Protein AF-A0A3D8YJB2-F1 (afdb_monomer)

Organism: Staphylococcus pseudintermedius (NCBI:txid283734)

InterPro domains:
  IPR011067 Plasmid maintenance toxin/Cell growth inhibitor [G3DSA:2.30.30.110] (34-87)

Nearest PDB structures (foldseek):
  7du5-assembly1_A  TM=9.486E-01  e=4.429E-01  Mycobacterium tuberculosis H37Rv
  6l29-assembly1_B  TM=9.439E-01  e=7.029E-01  Mycobacterium tuberculosis
  4mdx-assembly1_B  TM=9.181E-01  e=8.021E-01  Bacillus subtilis subsp. subtilis str. 168
  9g2a-assembly1_B  TM=9.023E-01  e=1.360E+00  Staphylococcus aureus subsp. aureus N315

Secondary structure (DSSP, 8-state):
-HHHHHHHHHHHHTS--GGGTTHHHHHHHHHHHHHHHTT--S------TT-EEEEE--S-STTS--SEEEEE---SS--TT------

Sequence (87 aa):
MSHDIERRINKLKHSGNPKFKSLDSDMHYLIKRFEGEKNHKGFYPKFKQGEIIFVDFGINVNKEFSNSHFAIVMNKNDSNTEDTLNV

Foldseek 3Di:
DVVVVVVVLVCQCPPPDPLSVCVVVLVVVVVVVVVVVVVDPQFADWDAAQDKDWDAPGRDDDPDDHGIDIDGWHDHDTDRNDPDTDD

Mean predicted aligned error: 4.81 Å

Radius of gyration: 16.51 Å; Cα contacts (8 Å, |Δi|>4): 88; chains: 1; bounding box: 29×28×43 Å

pLDDT: mean 89.67, std 5.71, range [60.84, 97.88]

Structure (mmCIF, N/CA/C/O backbone):
data_AF-A0A3D8YJB2-F1
#
_entry.id   AF-A0A3D8YJB2-F1
#
loop_
_atom_site.group_PDB
_atom_site.id
_atom_site.type_symbol
_atom_site.label_atom_id
_atom_site.label_alt_id
_atom_site.label_comp_id
_atom_site.label_asym_id
_atom_site.label_entity_id
_atom_site.label_seq_id
_atom_site.pdbx_PDB_ins_code
_atom_site.Cartn_x
_atom_site.Cartn_y
_atom_site.Cartn_z
_atom_site.occupancy
_atom_site.B_iso_or_equiv
_atom_site.auth_seq_id
_atom_site.auth_comp_id
_atom_site.auth_asym_id
_atom_site.auth_atom_id
_atom_site.pdbx_PDB_model_num
ATOM 1 N N . MET A 1 1 ? 18.693 17.061 -14.127 1.00 60.84 1 MET A N 1
ATOM 2 C CA . MET A 1 1 ? 18.253 16.027 -13.165 1.00 60.84 1 MET A CA 1
ATOM 3 C C . MET A 1 1 ? 17.047 15.240 -13.682 1.00 60.84 1 MET A C 1
ATOM 5 O O . MET A 1 1 ? 17.148 14.022 -13.690 1.00 60.84 1 MET A O 1
ATOM 9 N N . SER A 1 2 ? 15.969 15.865 -14.194 1.00 72.25 2 SER A N 1
ATOM 10 C CA . SER A 1 2 ? 14.813 15.090 -14.709 1.00 72.25 2 SER A CA 1
ATOM 11 C C . SER A 1 2 ? 15.126 14.251 -15.957 1.00 72.25 2 SER A C 1
ATOM 13 O O . SER A 1 2 ? 14.715 13.097 -16.013 1.00 72.25 2 SER A O 1
ATOM 15 N N . HIS A 1 3 ? 15.960 14.746 -16.882 1.00 82.56 3 HIS A N 1
ATOM 16 C CA . HIS A 1 3 ? 16.316 13.997 -18.099 1.00 82.56 3 HIS A CA 1
ATOM 17 C C . HIS A 1 3 ? 16.973 12.629 -17.854 1.00 82.56 3 HIS A C 1
ATOM 19 O O . HIS A 1 3 ? 16.778 11.704 -18.641 1.00 82.56 3 HIS A O 1
ATOM 25 N N . ASP A 1 4 ? 17.737 12.461 -16.769 1.00 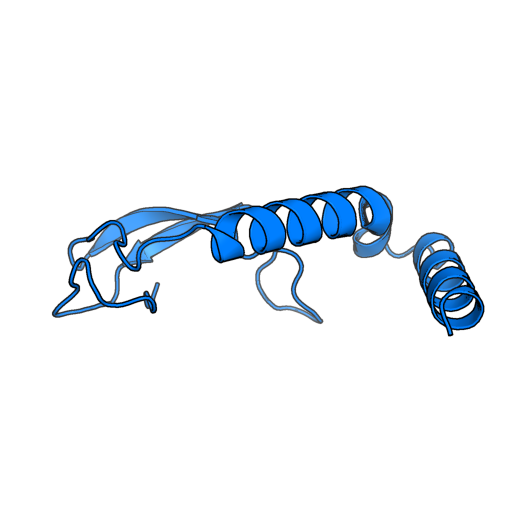90.56 4 ASP A N 1
ATOM 26 C CA . ASP A 1 4 ? 18.323 11.154 -16.447 1.00 90.56 4 ASP A CA 1
ATOM 27 C C . ASP A 1 4 ? 17.270 10.172 -15.907 1.00 90.56 4 ASP A C 1
ATOM 29 O O . ASP A 1 4 ? 17.264 8.994 -16.268 1.00 90.56 4 ASP A O 1
ATOM 33 N N . ILE A 1 5 ? 16.334 10.668 -15.093 1.00 87.75 5 ILE A N 1
ATOM 34 C CA . ILE A 1 5 ? 15.233 9.877 -14.531 1.00 87.75 5 ILE A CA 1
ATOM 35 C C . ILE A 1 5 ? 14.290 9.416 -15.647 1.00 87.75 5 ILE A C 1
ATOM 37 O O . ILE A 1 5 ? 14.000 8.224 -15.746 1.00 87.75 5 ILE A O 1
ATOM 41 N N . GLU A 1 6 ? 13.889 10.322 -16.540 1.00 89.62 6 GLU A N 1
ATOM 42 C CA . GLU A 1 6 ? 13.059 10.015 -17.713 1.00 89.62 6 GLU A CA 1
ATOM 43 C C . GLU A 1 6 ? 13.710 8.947 -18.600 1.00 89.62 6 GLU A C 1
ATOM 45 O O . GLU A 1 6 ? 13.071 7.967 -18.990 1.00 89.62 6 GLU A O 1
ATOM 50 N N . ARG A 1 7 ? 15.018 9.075 -18.860 1.00 92.31 7 ARG A N 1
ATOM 51 C CA . ARG A 1 7 ? 15.787 8.078 -19.615 1.00 92.31 7 ARG A CA 1
ATOM 52 C C . ARG A 1 7 ? 15.750 6.702 -18.947 1.00 92.31 7 ARG A C 1
ATOM 54 O O . ARG A 1 7 ? 15.568 5.693 -19.629 1.00 92.31 7 ARG A O 1
ATOM 61 N N . ARG A 1 8 ? 15.921 6.642 -17.623 1.00 91.44 8 ARG A N 1
ATOM 62 C CA . ARG A 1 8 ? 15.893 5.385 -16.855 1.00 91.44 8 ARG A CA 1
ATOM 63 C C . ARG A 1 8 ? 14.504 4.742 -16.861 1.00 91.44 8 ARG A C 1
ATOM 65 O O . ARG A 1 8 ? 14.415 3.538 -17.091 1.00 91.44 8 ARG A O 1
ATOM 72 N N . ILE A 1 9 ? 13.442 5.528 -16.685 1.00 89.62 9 ILE A N 1
ATOM 73 C CA . ILE A 1 9 ? 12.047 5.060 -16.762 1.00 89.62 9 ILE A CA 1
ATOM 74 C C . ILE A 1 9 ? 11.755 4.487 -18.151 1.00 89.62 9 ILE A C 1
ATOM 76 O O . ILE A 1 9 ? 11.269 3.362 -18.270 1.00 89.62 9 ILE A O 1
ATOM 80 N N . ASN A 1 10 ? 12.141 5.201 -19.212 1.00 90.56 10 ASN A N 1
ATOM 81 C CA . ASN A 1 10 ? 11.954 4.734 -20.584 1.00 90.56 10 ASN A CA 1
ATOM 82 C C . ASN A 1 10 ? 12.675 3.407 -20.850 1.00 90.56 10 ASN A C 1
ATOM 84 O O . ASN A 1 10 ? 12.101 2.521 -21.483 1.00 90.56 10 ASN A O 1
ATOM 88 N N . LYS A 1 11 ? 13.890 3.218 -20.319 1.00 92.94 11 LYS A N 1
ATOM 89 C CA . LYS A 1 11 ? 14.609 1.939 -20.427 1.00 92.94 11 LYS A CA 1
ATOM 90 C C . LYS A 1 11 ? 13.859 0.790 -19.741 1.00 92.94 11 LYS A C 1
ATOM 92 O O . LYS A 1 11 ? 13.808 -0.308 -20.287 1.00 92.94 11 LYS A O 1
ATOM 97 N N . LEU A 1 12 ? 13.271 1.029 -18.567 1.00 91.12 12 LEU A N 1
ATOM 98 C CA . LEU A 1 12 ? 12.515 0.010 -17.828 1.00 91.12 12 LEU A CA 1
ATOM 99 C C . LEU A 1 12 ? 11.231 -0.394 -18.557 1.00 91.12 12 LEU A C 1
ATOM 101 O O . LEU A 1 12 ? 10.960 -1.588 -18.692 1.00 91.12 12 LEU A O 1
ATOM 105 N N . LYS A 1 13 ? 10.488 0.572 -19.102 1.00 89.69 13 LYS A N 1
ATOM 106 C CA . LYS A 1 13 ? 9.246 0.322 -19.854 1.00 89.69 13 LYS A CA 1
ATOM 107 C C . LYS A 1 13 ? 9.451 -0.583 -21.070 1.00 89.69 13 LYS A C 1
ATOM 109 O O . LYS A 1 13 ? 8.606 -1.421 -21.362 1.00 89.69 13 LYS A O 1
ATOM 114 N N . HIS A 1 14 ? 10.595 -0.459 -21.741 1.00 89.94 14 HIS A N 1
ATOM 115 C CA . HIS A 1 14 ? 10.936 -1.254 -22.927 1.00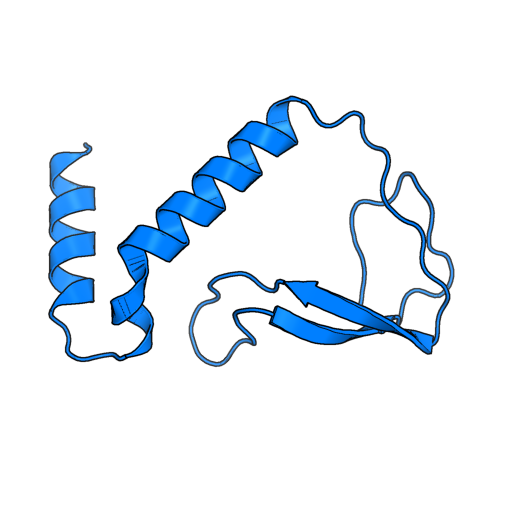 89.94 14 HIS A CA 1
ATOM 116 C C . HIS A 1 14 ? 11.720 -2.540 -22.605 1.00 89.94 14 HIS A C 1
ATOM 118 O O . HIS A 1 14 ? 12.185 -3.217 -23.515 1.00 89.94 14 HIS A O 1
ATOM 124 N N . SER A 1 15 ? 11.872 -2.905 -21.327 1.00 90.50 15 SER A N 1
ATOM 125 C CA . SER A 1 15 ? 12.626 -4.103 -20.916 1.00 90.50 15 SER A CA 1
ATOM 126 C C . SER A 1 15 ? 11.896 -5.433 -21.153 1.00 90.50 15 SER A C 1
ATOM 128 O O . SER A 1 15 ? 12.485 -6.492 -20.952 1.00 90.50 15 SER A O 1
ATOM 130 N N . GLY A 1 16 ? 10.612 -5.400 -21.529 1.00 85.75 16 GLY A N 1
ATOM 131 C CA . GLY A 1 16 ? 9.775 -6.594 -21.693 1.00 85.75 16 GLY A CA 1
ATOM 132 C C . GLY A 1 16 ? 9.244 -7.190 -20.383 1.00 85.75 16 GLY A C 1
ATOM 133 O O . GLY A 1 16 ? 8.472 -8.144 -20.424 1.00 85.75 16 GLY A O 1
ATOM 134 N N . ASN A 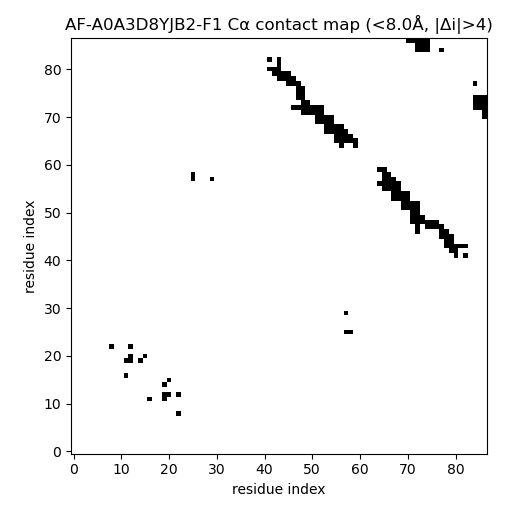1 17 ? 9.601 -6.631 -19.221 1.00 84.31 17 ASN A N 1
ATOM 135 C CA . ASN A 1 17 ? 9.048 -7.063 -17.939 1.00 84.31 17 ASN A CA 1
ATOM 136 C C . ASN A 1 17 ? 7.604 -6.536 -17.769 1.00 84.31 17 ASN A C 1
ATOM 138 O O . ASN A 1 17 ? 7.414 -5.315 -17.736 1.00 84.31 17 ASN A O 1
ATOM 142 N N . PRO A 1 18 ? 6.592 -7.414 -17.598 1.00 82.12 18 PRO A N 1
ATOM 143 C CA . PRO A 1 18 ? 5.192 -7.008 -17.455 1.00 82.12 18 PRO A CA 1
ATOM 144 C C . PRO A 1 18 ? 4.942 -6.021 -16.313 1.00 82.12 18 PRO A C 1
ATOM 146 O O . PRO A 1 18 ? 4.070 -5.165 -16.433 1.00 82.12 18 PRO A O 1
ATOM 149 N N . LYS A 1 19 ? 5.741 -6.093 -15.242 1.00 77.88 19 LYS A N 1
ATOM 150 C CA . LYS A 1 19 ? 5.656 -5.197 -14.083 1.00 77.88 19 LYS A CA 1
ATOM 151 C C . LYS A 1 19 ? 5.864 -3.729 -14.446 1.00 77.88 19 LYS A C 1
ATOM 153 O O . LYS A 1 19 ? 5.301 -2.858 -13.805 1.00 77.88 19 LYS A O 1
ATOM 158 N N . PHE A 1 20 ? 6.668 -3.442 -15.471 1.00 84.94 20 PHE A N 1
ATOM 159 C CA . PHE A 1 20 ? 6.957 -2.067 -15.887 1.00 84.94 20 PHE A CA 1
ATOM 160 C C . PHE A 1 20 ? 6.024 -1.565 -16.992 1.00 84.94 20 PHE A C 1
ATOM 162 O O . PHE A 1 20 ? 6.162 -0.425 -17.434 1.00 84.94 20 PHE A O 1
ATOM 169 N N . LYS A 1 21 ? 5.062 -2.383 -17.438 1.00 83.12 21 LYS A N 1
ATOM 170 C CA . LYS A 1 21 ? 4.100 -1.996 -18.477 1.00 83.12 21 LYS A CA 1
ATOM 171 C C . LYS A 1 21 ? 3.191 -0.851 -18.017 1.00 83.12 21 LYS A C 1
ATOM 173 O O . LYS A 1 21 ? 2.842 0.000 -18.827 1.00 83.12 21 LYS A O 1
ATOM 178 N N . SER A 1 22 ? 2.841 -0.824 -16.732 1.00 84.19 22 SER A N 1
ATOM 179 C CA . SER A 1 22 ? 1.989 0.189 -16.095 1.00 84.19 22 SER A CA 1
ATOM 180 C C . SER A 1 22 ? 2.765 1.298 -15.381 1.00 84.19 22 SER A C 1
ATOM 182 O O . SER A 1 22 ? 2.139 2.152 -14.761 1.00 84.19 22 SER A O 1
ATOM 184 N N . LEU A 1 23 ? 4.099 1.339 -15.508 1.00 86.31 23 LEU A N 1
ATOM 185 C CA . LEU A 1 23 ? 4.967 2.173 -14.668 1.00 86.31 23 LEU A CA 1
ATOM 186 C C . LEU A 1 23 ? 4.583 3.664 -14.658 1.00 86.31 23 LEU A C 1
ATOM 188 O O . LEU A 1 23 ? 4.655 4.300 -13.614 1.00 86.31 23 LEU A O 1
ATOM 192 N N . ASP A 1 24 ? 4.139 4.224 -15.787 1.00 87.38 24 ASP A N 1
ATOM 193 C CA . ASP A 1 24 ? 3.686 5.623 -15.827 1.00 87.38 24 ASP A CA 1
ATOM 194 C C . ASP A 1 24 ? 2.432 5.844 -14.968 1.00 87.38 24 ASP A C 1
ATOM 196 O O . ASP A 1 24 ? 2.373 6.792 -14.189 1.00 87.38 24 ASP A O 1
ATOM 200 N N . SER A 1 25 ? 1.432 4.966 -15.106 1.00 88.12 25 SER A N 1
ATOM 201 C CA . SER A 1 25 ? 0.173 5.031 -14.352 1.00 88.12 25 SER A CA 1
ATOM 202 C C . SER A 1 25 ? 0.428 4.851 -12.860 1.00 88.12 25 SER A C 1
ATOM 204 O O . SER A 1 25 ? -0.108 5.582 -12.032 1.00 88.12 25 SER A O 1
ATOM 206 N N . ASP A 1 26 ? 1.294 3.902 -12.544 1.00 87.19 26 ASP A N 1
ATOM 207 C CA . ASP A 1 26 ? 1.766 3.564 -11.211 1.00 87.19 26 ASP A CA 1
ATOM 208 C C . ASP A 1 26 ? 2.456 4.757 -10.528 1.00 87.19 26 ASP A C 1
ATOM 210 O O . ASP A 1 26 ? 2.132 5.116 -9.394 1.00 87.19 26 ASP A O 1
ATOM 214 N N . MET A 1 27 ? 3.350 5.449 -11.244 1.00 88.88 27 MET A N 1
ATOM 215 C CA . MET A 1 27 ? 3.977 6.679 -10.752 1.00 88.88 27 MET A CA 1
ATOM 216 C C . MET A 1 27 ? 2.969 7.818 -10.597 1.00 88.88 27 MET A C 1
ATOM 218 O O . MET A 1 27 ? 3.019 8.547 -9.607 1.00 88.88 27 MET A O 1
ATOM 222 N N . HIS A 1 28 ? 2.044 7.973 -11.545 1.00 90.69 28 HIS A N 1
ATOM 223 C CA . HIS A 1 28 ? 1.012 9.007 -11.476 1.00 90.69 28 HIS A CA 1
ATOM 224 C C . HIS A 1 28 ? 0.102 8.812 -10.255 1.00 90.69 28 HIS A C 1
ATOM 226 O O . HIS A 1 28 ? -0.228 9.766 -9.549 1.00 90.69 28 HIS A O 1
ATOM 232 N N . TYR A 1 29 ? -0.250 7.560 -9.966 1.00 90.56 29 TYR A N 1
ATOM 233 C CA . TYR A 1 29 ? -1.011 7.177 -8.788 1.00 90.56 29 TYR A CA 1
ATOM 234 C C . TYR A 1 29 ? -0.264 7.480 -7.481 1.00 90.56 29 TYR A C 1
ATOM 236 O O . TYR A 1 29 ? -0.837 8.097 -6.582 1.00 90.56 29 TYR A O 1
ATOM 244 N N . LEU A 1 30 ? 1.018 7.110 -7.394 1.00 90.38 30 LEU A N 1
ATOM 245 C CA . LEU A 1 30 ? 1.854 7.383 -6.223 1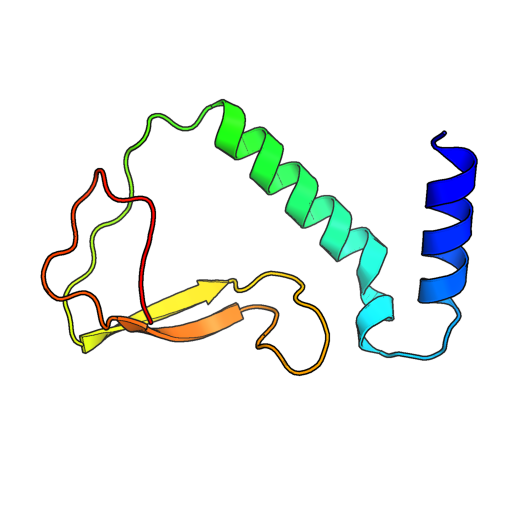.00 90.38 30 LEU A CA 1
ATOM 246 C C . LEU A 1 30 ? 1.991 8.890 -5.951 1.00 90.38 30 LEU A C 1
ATOM 248 O O . LEU A 1 30 ? 1.824 9.328 -4.816 1.00 90.38 30 LEU A O 1
ATOM 252 N N . ILE A 1 31 ? 2.234 9.696 -6.990 1.00 92.19 31 ILE A N 1
ATOM 253 C CA . ILE A 1 31 ? 2.326 11.160 -6.864 1.00 92.19 31 ILE A CA 1
ATOM 254 C C . ILE A 1 31 ? 1.016 11.731 -6.314 1.00 92.19 31 ILE A C 1
ATOM 256 O O . ILE A 1 31 ? 1.037 12.489 -5.347 1.00 92.19 31 ILE A O 1
ATOM 260 N N . LYS A 1 32 ? -0.128 11.310 -6.864 1.00 92.06 32 LYS A N 1
ATOM 261 C CA . LYS A 1 32 ? -1.449 11.742 -6.390 1.00 92.06 32 LYS A CA 1
ATOM 262 C C . LYS A 1 32 ? -1.687 11.389 -4.916 1.00 92.06 32 LYS A C 1
ATOM 264 O O . LYS A 1 32 ? -2.311 12.164 -4.192 1.00 92.06 32 LYS A O 1
ATOM 269 N N . ARG A 1 33 ? -1.211 10.225 -4.459 1.00 89.88 33 ARG A N 1
ATOM 270 C CA . ARG A 1 33 ? -1.283 9.820 -3.045 1.00 89.88 33 ARG A CA 1
ATOM 271 C C . ARG A 1 33 ? -0.452 10.752 -2.160 1.00 89.88 33 ARG A C 1
ATOM 273 O O . ARG A 1 33 ? -1.002 11.286 -1.200 1.00 89.88 33 ARG A O 1
ATOM 280 N N . PHE A 1 34 ? 0.793 11.047 -2.539 1.00 90.94 34 PHE A N 1
ATOM 281 C CA . PHE A 1 34 ? 1.647 11.990 -1.804 1.00 90.94 34 PHE A CA 1
ATOM 282 C C . PHE A 1 34 ? 1.079 13.415 -1.753 1.00 90.94 34 PHE A C 1
ATOM 284 O O . PHE A 1 34 ? 1.142 14.079 -0.718 1.00 90.94 34 PHE A O 1
ATOM 291 N N . GLU A 1 35 ? 0.473 13.895 -2.840 1.00 92.94 35 GLU A N 1
ATOM 292 C CA . GLU A 1 35 ? -0.226 15.187 -2.844 1.00 92.94 35 GLU A CA 1
ATOM 293 C C . GLU A 1 35 ? -1.393 15.216 -1.844 1.00 92.94 35 GLU A C 1
ATOM 295 O O . GLU A 1 35 ? -1.641 16.238 -1.199 1.00 92.94 35 GLU A O 1
ATOM 300 N N . GLY A 1 36 ? -2.093 14.089 -1.687 1.00 89.62 36 GLY A N 1
ATOM 301 C CA . GLY A 1 36 ? -3.140 13.910 -0.683 1.00 89.62 36 GLY A CA 1
ATOM 302 C C . GLY A 1 36 ? -2.600 13.895 0.749 1.00 89.62 36 GLY A C 1
ATOM 303 O O . GLY A 1 36 ? -3.168 14.559 1.618 1.00 89.62 36 GLY A O 1
ATOM 304 N N . GLU A 1 37 ? -1.487 13.199 0.988 1.00 88.25 37 GLU A N 1
ATOM 305 C CA . GLU A 1 37 ? -0.836 13.102 2.305 1.00 88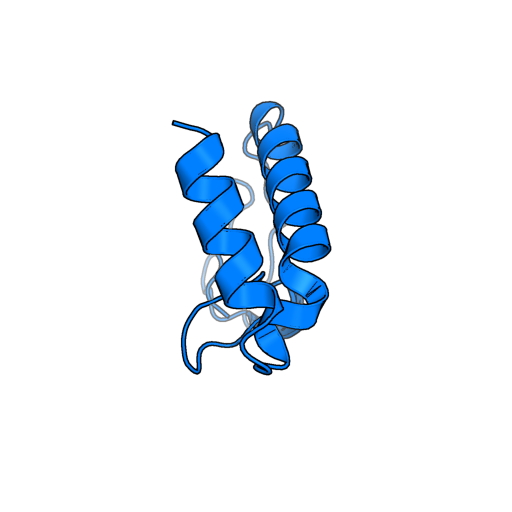.25 37 GLU A CA 1
ATOM 306 C C . GLU A 1 37 ? -0.420 14.464 2.859 1.00 88.25 37 GLU A C 1
ATOM 308 O O . GLU A 1 37 ? -0.585 14.715 4.051 1.00 88.25 37 GLU A O 1
ATOM 313 N N . LYS A 1 38 ? 0.012 15.394 1.997 1.00 88.50 38 LYS A N 1
ATOM 314 C CA . LYS A 1 38 ? 0.337 16.774 2.398 1.00 88.50 38 LYS A CA 1
ATOM 315 C C . LYS A 1 38 ? -0.800 17.467 3.164 1.00 88.50 38 LYS A C 1
ATOM 317 O O . LYS A 1 38 ? -0.541 18.343 3.984 1.00 88.50 38 LYS A O 1
ATOM 322 N N . ASN A 1 39 ? -2.049 17.102 2.881 1.00 84.94 39 ASN A N 1
ATOM 323 C CA . ASN A 1 39 ? -3.235 17.685 3.510 1.00 84.94 39 ASN A CA 1
ATOM 324 C C . ASN A 1 39 ? -3.848 16.776 4.590 1.00 84.94 39 ASN A C 1
ATOM 326 O O . ASN A 1 39 ? -4.919 17.089 5.121 1.00 84.94 39 ASN A O 1
ATOM 330 N N . HIS A 1 40 ? -3.215 15.643 4.901 1.00 83.06 40 HIS A N 1
ATOM 331 C CA . HIS A 1 40 ? -3.736 14.682 5.860 1.00 83.06 40 HIS A CA 1
ATOM 332 C C . HIS A 1 40 ? -3.577 15.188 7.301 1.00 83.06 40 HIS A C 1
ATOM 334 O O . HIS A 1 40 ? -2.549 15.742 7.678 1.00 83.06 40 HIS A O 1
ATOM 340 N N . LYS A 1 41 ? -4.618 15.003 8.122 1.00 81.56 41 LYS A N 1
ATOM 341 C CA . LYS A 1 41 ? -4.699 15.541 9.494 1.00 81.56 41 LYS A CA 1
ATOM 342 C C . LYS A 1 41 ? -4.310 14.529 10.584 1.00 81.56 41 LYS A C 1
ATOM 344 O O . LYS A 1 41 ? -4.618 14.764 11.747 1.00 81.56 41 LYS A O 1
ATOM 349 N N . GLY A 1 42 ? -3.672 13.416 10.212 1.00 81.88 42 GLY A N 1
ATOM 350 C CA . GLY A 1 42 ? -3.216 12.380 11.148 1.00 81.88 42 GLY A CA 1
ATOM 351 C C . GLY A 1 42 ? -4.346 11.562 11.778 1.00 81.88 42 GLY A C 1
ATOM 352 O O . GLY A 1 42 ? -4.227 11.149 12.926 1.00 81.88 42 GLY A O 1
ATOM 353 N N . PHE A 1 43 ? -5.457 11.383 11.056 1.00 86.88 43 PHE A N 1
ATOM 354 C CA . PHE A 1 43 ? -6.557 10.525 11.492 1.00 86.88 43 PHE A CA 1
ATOM 355 C C . PHE A 1 43 ? -6.681 9.338 10.547 1.00 86.88 43 PHE A C 1
ATOM 357 O O . PHE A 1 43 ? -7.070 9.500 9.386 1.00 86.88 43 PHE A O 1
ATOM 364 N N . TYR A 1 44 ? -6.404 8.153 11.072 1.00 90.38 44 TYR A N 1
ATOM 365 C CA . TYR A 1 44 ? -6.392 6.908 10.326 1.00 90.38 44 TYR A CA 1
ATOM 366 C C . TYR A 1 44 ? -7.624 6.056 10.649 1.00 90.38 44 TYR A C 1
ATOM 368 O O . TYR A 1 44 ? -8.161 6.117 11.764 1.00 90.38 44 TYR A O 1
ATOM 376 N N . PRO A 1 45 ? -8.125 5.273 9.678 1.00 90.12 45 PRO A N 1
ATOM 377 C CA . PRO A 1 45 ? -9.115 4.246 9.958 1.00 90.12 45 PRO A CA 1
ATOM 378 C C . PRO A 1 45 ? -8.563 3.262 10.988 1.00 90.12 45 PRO A C 1
ATOM 380 O O . PRO A 1 45 ? -7.423 2.828 10.876 1.00 90.12 45 PRO A O 1
ATOM 383 N N . LYS A 1 46 ? -9.395 2.904 11.965 1.00 93.88 46 LYS A N 1
ATOM 384 C CA . LYS A 1 46 ? -9.067 1.893 12.965 1.00 93.88 46 LYS A CA 1
ATOM 385 C C . LYS A 1 46 ? -9.692 0.562 12.594 1.00 93.88 46 LYS A C 1
ATOM 387 O O . LYS A 1 46 ? -10.887 0.511 12.294 1.00 93.88 46 LYS A O 1
ATOM 392 N N . PHE A 1 47 ? -8.916 -0.500 12.738 1.00 95.56 47 PHE A N 1
ATOM 393 C CA . PHE A 1 47 ? -9.333 -1.863 12.453 1.00 95.56 47 PHE A CA 1
ATOM 394 C C . PHE A 1 47 ? -9.232 -2.767 13.683 1.00 95.56 47 PHE A C 1
ATOM 396 O O . PHE A 1 47 ? -8.530 -2.477 14.657 1.00 95.56 47 PHE A O 1
ATOM 403 N N . LYS A 1 48 ? -9.973 -3.876 13.673 1.00 95.94 48 LYS A N 1
ATOM 404 C CA . LYS A 1 48 ? -9.912 -4.898 14.726 1.00 95.94 48 LYS A CA 1
ATOM 405 C C . LYS A 1 48 ? -8.972 -6.029 14.322 1.00 95.94 48 LYS A C 1
ATOM 407 O O . LYS A 1 48 ? -8.919 -6.409 13.159 1.00 95.94 48 LYS A O 1
ATOM 412 N N . GLN A 1 49 ? -8.286 -6.627 15.296 1.00 97.50 49 GLN A N 1
ATOM 413 C CA . GLN A 1 49 ? -7.507 -7.840 15.049 1.00 97.50 49 GLN A CA 1
ATOM 414 C C . GLN A 1 49 ? -8.394 -8.939 14.436 1.00 97.50 49 GLN A C 1
ATOM 416 O O . GLN A 1 49 ? -9.484 -9.212 14.942 1.00 97.50 49 GLN A O 1
ATOM 421 N N . GLY A 1 50 ? -7.923 -9.574 13.363 1.00 97.56 50 GLY A N 1
ATOM 422 C CA . GLY A 1 50 ? -8.649 -10.599 12.610 1.00 97.56 50 GLY A CA 1
ATOM 423 C C . GLY A 1 50 ? -9.621 -10.057 11.555 1.00 97.56 50 GLY A C 1
ATOM 424 O O . GLY A 1 50 ? -10.234 -10.851 10.845 1.00 97.56 50 GLY A O 1
ATOM 425 N N . GLU A 1 51 ? -9.777 -8.738 11.430 1.00 97.88 51 GLU A N 1
ATOM 426 C CA . GLU A 1 51 ? -10.609 -8.122 10.394 1.00 97.88 51 GLU A CA 1
ATOM 427 C C . GLU A 1 51 ? -9.986 -8.308 9.003 1.00 97.88 51 GLU A C 1
ATOM 429 O O . GLU A 1 51 ? -8.777 -8.154 8.835 1.00 97.88 51 GLU A O 1
ATOM 434 N N . ILE A 1 52 ? -10.808 -8.646 8.004 1.00 97.88 52 ILE A N 1
ATOM 435 C CA . ILE A 1 52 ? -10.372 -8.748 6.606 1.00 97.88 52 ILE A CA 1
ATOM 436 C C . ILE A 1 52 ? -10.568 -7.388 5.947 1.00 97.88 52 ILE A C 1
ATOM 438 O O . ILE A 1 52 ? -11.688 -6.879 5.893 1.00 97.88 52 ILE A O 1
ATOM 442 N N . ILE A 1 53 ? -9.494 -6.831 5.398 1.00 96.62 53 ILE A N 1
ATOM 443 C CA . ILE A 1 53 ? -9.497 -5.521 4.749 1.00 96.62 53 ILE A CA 1
ATOM 444 C C . ILE A 1 53 ? -8.934 -5.602 3.333 1.00 96.62 53 ILE A C 1
ATOM 446 O O . ILE A 1 53 ? -8.209 -6.534 2.983 1.00 96.62 53 ILE A O 1
ATOM 450 N N . PHE A 1 54 ? -9.278 -4.613 2.510 1.00 96.81 54 PHE A N 1
ATOM 451 C CA . PHE A 1 54 ? -8.726 -4.458 1.170 1.00 96.81 54 PHE A CA 1
ATOM 452 C C . PHE A 1 54 ? -7.614 -3.408 1.200 1.00 96.81 54 PHE A C 1
ATOM 454 O O . PHE A 1 54 ? -7.879 -2.223 1.408 1.00 96.81 54 PHE A O 1
ATOM 461 N N . VAL A 1 55 ? -6.372 -3.856 1.028 1.00 93.81 55 VAL A N 1
ATOM 462 C CA . VAL A 1 55 ? -5.163 -3.032 1.143 1.00 93.81 55 VAL A CA 1
ATOM 463 C C . VAL A 1 55 ? -4.564 -2.833 -0.232 1.00 93.81 55 VAL A C 1
ATOM 465 O O . VAL A 1 55 ? -4.474 -3.776 -1.013 1.00 93.81 55 VAL A O 1
ATOM 468 N N . ASP A 1 56 ? -4.121 -1.615 -0.516 1.00 91.94 56 ASP A N 1
ATOM 469 C CA . ASP A 1 56 ? -3.268 -1.341 -1.661 1.00 91.94 56 ASP A CA 1
ATOM 470 C C . ASP A 1 56 ? -1.799 -1.322 -1.234 1.00 91.94 56 ASP A C 1
ATOM 472 O O . ASP A 1 56 ? -1.366 -0.399 -0.548 1.00 91.94 56 ASP A O 1
ATOM 476 N N . PHE A 1 57 ? -1.038 -2.339 -1.647 1.00 90.75 57 PHE A N 1
ATOM 477 C CA . PHE A 1 57 ? 0.394 -2.440 -1.356 1.00 90.75 57 PHE A CA 1
ATOM 478 C C . PHE A 1 57 ? 1.270 -1.579 -2.280 1.00 90.75 57 PHE A C 1
ATOM 480 O O . PHE A 1 57 ? 2.486 -1.556 -2.106 1.00 90.75 57 PHE A O 1
ATOM 487 N N . GLY A 1 58 ? 0.691 -0.876 -3.262 1.00 88.19 58 GLY A N 1
ATOM 488 C CA . GLY A 1 58 ? 1.445 -0.060 -4.213 1.00 88.19 58 GLY A CA 1
ATOM 489 C C . GLY A 1 58 ? 2.369 -0.888 -5.113 1.00 88.19 58 GLY A C 1
ATOM 490 O O . GLY A 1 58 ? 2.174 -2.089 -5.304 1.00 88.19 58 GLY A O 1
ATOM 491 N N . ILE A 1 59 ? 3.384 -0.250 -5.699 1.00 85.62 59 ILE A N 1
ATOM 492 C CA . ILE A 1 59 ? 4.373 -0.924 -6.551 1.00 85.62 59 ILE A CA 1
ATOM 493 C C . ILE A 1 59 ? 5.620 -1.221 -5.729 1.00 85.62 59 ILE A C 1
ATOM 495 O O . ILE A 1 59 ? 6.468 -0.350 -5.542 1.00 85.62 59 ILE A O 1
ATOM 499 N N . ASN A 1 60 ? 5.761 -2.468 -5.294 1.00 88.06 60 ASN A N 1
ATOM 500 C CA . ASN A 1 60 ? 6.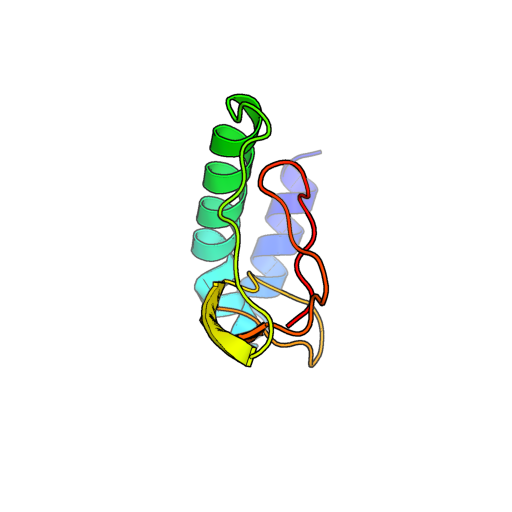932 -2.905 -4.542 1.00 88.06 60 ASN A CA 1
ATOM 501 C C . ASN A 1 60 ? 7.994 -3.507 -5.457 1.00 88.06 60 ASN A C 1
ATOM 503 O O . ASN A 1 60 ? 7.760 -3.741 -6.643 1.00 88.06 60 ASN A O 1
ATOM 507 N N . VAL A 1 61 ? 9.197 -3.751 -4.944 1.00 87.69 61 VAL A N 1
ATOM 508 C CA . VAL A 1 61 ? 10.304 -4.343 -5.712 1.00 87.69 61 VAL A CA 1
ATOM 509 C C . VAL A 1 61 ? 10.353 -5.860 -5.524 1.00 87.69 61 VAL A C 1
ATOM 511 O O . VAL A 1 61 ? 9.749 -6.424 -4.621 1.00 87.69 61 VAL A O 1
ATOM 514 N N . ASN A 1 62 ? 11.060 -6.560 -6.414 1.00 85.38 62 ASN A N 1
ATOM 515 C CA . ASN A 1 62 ? 11.266 -8.009 -6.301 1.00 85.38 62 ASN A CA 1
ATOM 516 C C . ASN A 1 62 ? 9.951 -8.814 -6.210 1.00 85.38 62 ASN A C 1
ATOM 518 O O . ASN A 1 62 ? 9.042 -8.592 -7.016 1.00 85.38 62 ASN A O 1
ATOM 522 N N . LYS A 1 63 ? 9.907 -9.781 -5.282 1.00 85.75 63 LYS A N 1
ATOM 523 C CA . LYS A 1 63 ? 8.818 -10.741 -5.047 1.00 85.75 63 LYS A CA 1
ATOM 524 C C . LYS A 1 63 ? 7.852 -10.295 -3.939 1.00 85.75 63 LYS A C 1
ATOM 526 O O . LYS A 1 63 ? 7.087 -11.115 -3.446 1.00 85.75 63 LYS A O 1
ATOM 531 N N . GLU A 1 64 ? 7.910 -9.034 -3.525 1.00 89.81 64 GLU A N 1
ATOM 532 C CA . GLU A 1 64 ? 6.965 -8.478 -2.558 1.00 89.81 64 GLU A CA 1
ATOM 533 C C . GLU A 1 64 ? 5.574 -8.327 -3.186 1.00 89.81 64 GLU A C 1
ATOM 535 O O . GLU A 1 64 ? 5.441 -8.075 -4.391 1.00 89.81 64 GLU A O 1
ATOM 540 N N . PHE A 1 65 ? 4.533 -8.465 -2.361 1.00 88.69 65 PHE A N 1
ATOM 541 C CA . PHE A 1 65 ? 3.160 -8.191 -2.779 1.00 88.69 65 PHE A CA 1
ATOM 542 C C . PHE A 1 65 ? 3.061 -6.757 -3.303 1.00 88.69 65 PHE A C 1
ATOM 544 O O . PHE A 1 65 ? 3.603 -5.835 -2.710 1.00 88.69 65 PHE A O 1
ATOM 551 N N . SER A 1 66 ? 2.416 -6.570 -4.449 1.00 87.00 66 SER A N 1
ATOM 552 C CA . SER A 1 66 ? 2.212 -5.265 -5.094 1.00 87.00 66 SER A CA 1
ATOM 553 C C . SER A 1 66 ? 0.768 -5.182 -5.567 1.00 87.00 66 SER A C 1
ATOM 555 O O . SER A 1 66 ? 0.204 -6.215 -5.907 1.00 87.00 66 SER A O 1
ATOM 557 N N . ASN A 1 67 ? 0.198 -3.991 -5.702 1.00 85.38 67 ASN A N 1
ATOM 558 C CA . ASN A 1 67 ? -1.216 -3.756 -6.011 1.00 85.38 67 ASN A CA 1
ATOM 559 C C . ASN A 1 67 ? -2.160 -4.207 -4.886 1.00 85.38 67 ASN A C 1
ATOM 561 O O . ASN A 1 67 ? -1.746 -4.637 -3.804 1.0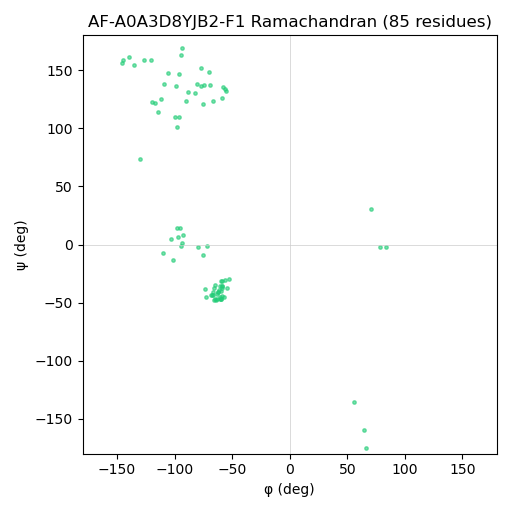0 85.38 67 ASN A O 1
ATOM 565 N N . SER A 1 68 ? -3.460 -4.108 -5.154 1.00 90.69 68 SER A N 1
ATOM 566 C CA . SER A 1 68 ? -4.494 -4.340 -4.157 1.00 90.69 68 SER A CA 1
ATOM 567 C C . SER A 1 68 ? -4.753 -5.818 -3.863 1.00 90.69 68 SER A C 1
ATOM 569 O O . SER A 1 68 ? -4.861 -6.636 -4.776 1.00 90.69 68 SER A O 1
ATOM 571 N N . HIS A 1 69 ? -4.887 -6.146 -2.581 1.00 94.50 69 HIS A N 1
ATOM 572 C CA . HIS A 1 69 ? -5.078 -7.497 -2.063 1.00 94.50 69 HIS A CA 1
ATOM 573 C C . HIS A 1 69 ? -6.002 -7.483 -0.842 1.00 94.50 69 H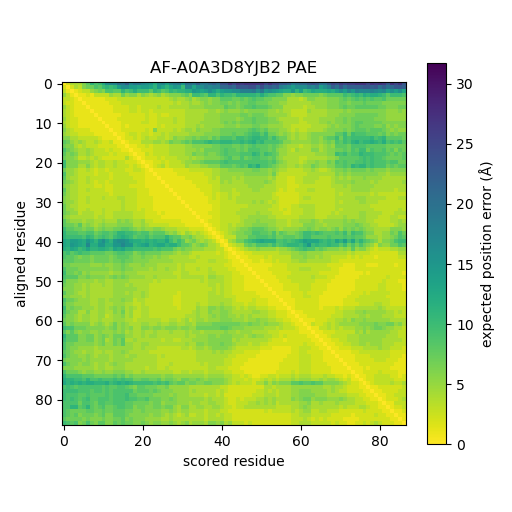IS A C 1
ATOM 575 O O . HIS A 1 69 ? -6.134 -6.471 -0.153 1.00 94.50 69 HIS A O 1
ATOM 581 N N . PHE A 1 70 ? -6.612 -8.629 -0.543 1.00 97.12 70 PHE A N 1
ATOM 582 C CA . PHE A 1 70 ? -7.214 -8.850 0.770 1.00 97.12 70 PHE A CA 1
ATOM 583 C C . PHE A 1 70 ? -6.136 -9.245 1.776 1.00 97.12 70 PHE A C 1
ATOM 585 O O . PHE A 1 70 ? -5.268 -10.060 1.458 1.00 97.12 70 PHE A O 1
ATOM 592 N N . ALA A 1 71 ? -6.213 -8.689 2.980 1.00 97.19 71 ALA A N 1
ATOM 593 C CA . ALA A 1 71 ? -5.289 -8.972 4.072 1.00 97.19 71 ALA A CA 1
ATOM 594 C C . ALA A 1 71 ? -6.041 -9.074 5.410 1.00 97.19 71 ALA A C 1
ATOM 596 O O . ALA A 1 71 ? -7.184 -8.620 5.509 1.00 97.19 71 ALA A O 1
ATOM 597 N N . ILE A 1 72 ? -5.423 -9.695 6.420 1.00 97.81 72 ILE A N 1
ATOM 598 C CA . ILE A 1 72 ? -6.026 -9.907 7.744 1.00 97.81 72 ILE A CA 1
ATOM 599 C C . ILE A 1 72 ? -5.284 -9.049 8.754 1.00 97.81 72 ILE A C 1
ATOM 601 O O . ILE A 1 72 ? -4.083 -9.187 8.914 1.00 97.81 72 ILE A O 1
ATOM 605 N N . VAL A 1 73 ? -5.990 -8.206 9.496 1.00 97.75 73 VAL A N 1
ATOM 606 C CA . VAL A 1 73 ? -5.361 -7.309 10.467 1.00 97.75 73 VAL A CA 1
ATOM 607 C C . VAL A 1 73 ? -4.737 -8.089 11.626 1.00 97.75 73 VAL A C 1
ATOM 609 O O . VAL A 1 73 ? -5.418 -8.818 12.350 1.00 97.75 73 VAL A O 1
ATOM 612 N N . MET A 1 74 ? -3.441 -7.879 11.848 1.00 97.56 74 MET A N 1
ATOM 613 C CA . MET A 1 74 ? -2.655 -8.537 12.896 1.00 97.56 74 MET A CA 1
ATOM 614 C C . MET A 1 74 ? -2.415 -7.641 14.121 1.00 97.56 74 MET A C 1
ATOM 616 O O . MET A 1 74 ? -2.017 -8.146 15.177 1.00 97.56 74 MET A O 1
ATOM 620 N N . ASN A 1 75 ? -2.683 -6.332 14.021 1.00 95.44 75 ASN A N 1
ATOM 621 C CA . ASN A 1 75 ? -2.546 -5.381 15.130 1.00 95.44 75 ASN A CA 1
ATOM 622 C C . ASN A 1 75 ? -3.437 -5.776 16.315 1.00 95.44 75 ASN A C 1
ATOM 624 O O . ASN A 1 75 ? -4.649 -5.907 16.171 1.00 95.44 75 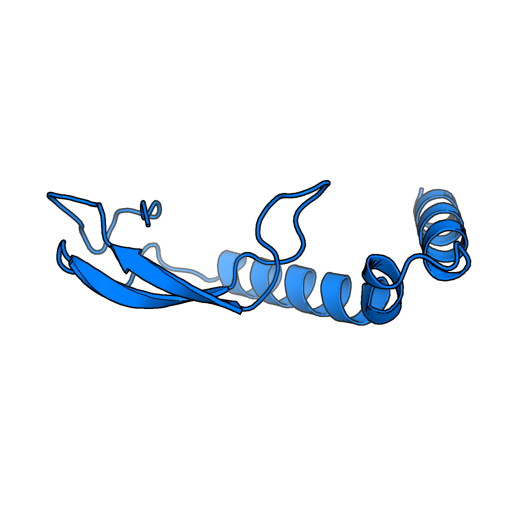ASN A O 1
ATOM 628 N N . LYS A 1 76 ? -2.846 -5.897 17.513 1.00 92.75 76 LYS A N 1
ATOM 629 C CA . LYS A 1 76 ? -3.607 -6.137 18.753 1.00 92.75 76 LYS A CA 1
ATOM 630 C C . LYS A 1 76 ? -4.373 -4.894 19.213 1.00 92.75 76 LYS A C 1
ATOM 632 O O . LYS A 1 76 ? -5.535 -4.995 19.582 1.00 92.75 76 LYS A O 1
ATOM 637 N N . ASN A 1 77 ? -3.711 -3.735 19.189 1.00 89.62 77 ASN A N 1
ATOM 638 C CA . ASN A 1 77 ? -4.221 -2.479 19.741 1.00 89.62 77 ASN A CA 1
ATOM 639 C C . ASN A 1 77 ? -4.091 -1.353 18.712 1.00 89.62 77 ASN A C 1
ATOM 641 O O . ASN A 1 77 ? -3.218 -0.501 18.836 1.00 89.62 77 ASN A O 1
ATOM 645 N N . ASP A 1 78 ? -4.939 -1.375 17.688 1.00 93.00 78 ASP A N 1
ATOM 646 C CA . ASP A 1 78 ? -4.963 -0.317 16.679 1.00 93.00 78 ASP A CA 1
ATOM 647 C C . ASP A 1 78 ? -5.667 0.959 17.183 1.00 93.00 78 ASP A C 1
ATOM 649 O O . ASP A 1 78 ? -6.569 0.910 18.042 1.00 93.00 78 ASP A O 1
ATOM 653 N N . SER A 1 79 ? -5.270 2.116 16.654 1.00 92.50 79 SER A N 1
ATOM 654 C CA . SER A 1 79 ? -5.821 3.415 17.043 1.00 92.50 79 SER A CA 1
ATOM 655 C C . SER A 1 79 ? -5.887 4.386 15.869 1.00 92.50 79 SER A C 1
ATOM 657 O O . SER A 1 79 ? -5.124 4.293 14.920 1.00 92.50 79 SER A O 1
ATOM 659 N N . ASN A 1 80 ? -6.777 5.372 15.963 1.00 91.12 80 ASN A N 1
ATOM 660 C CA . ASN A 1 80 ? -6.989 6.340 14.889 1.00 91.12 80 ASN A CA 1
ATOM 661 C C . ASN A 1 80 ? -5.829 7.341 14.727 1.00 91.12 80 ASN A C 1
ATOM 663 O O . ASN A 1 80 ? -5.909 8.215 13.869 1.00 91.12 80 ASN A O 1
ATOM 667 N N . THR A 1 81 ? -4.795 7.263 15.565 1.00 90.12 81 THR A N 1
ATOM 668 C CA . THR A 1 81 ? -3.578 8.081 15.466 1.00 90.12 81 THR A CA 1
ATOM 669 C C . THR A 1 81 ? -2.356 7.270 15.042 1.00 90.12 81 THR A C 1
ATOM 671 O O . THR A 1 81 ? -1.316 7.871 14.796 1.00 90.12 81 THR A O 1
ATOM 674 N N . GLU A 1 82 ? -2.465 5.939 14.958 1.00 87.56 82 GLU A N 1
ATOM 675 C CA . GLU A 1 82 ? -1.397 5.089 14.425 1.00 87.56 82 GLU A CA 1
ATOM 676 C C . GLU A 1 82 ? -1.467 5.086 12.896 1.00 87.56 82 GLU A C 1
ATOM 678 O O . GLU A 1 82 ? -2.527 4.860 12.315 1.00 87.56 82 GLU A O 1
ATOM 683 N N . ASP A 1 83 ? -0.335 5.323 12.240 1.00 87.75 83 ASP A N 1
ATOM 684 C CA . ASP A 1 83 ? -0.205 5.312 10.778 1.00 87.75 83 ASP A CA 1
ATOM 685 C C . ASP A 1 83 ? 0.273 3.957 10.227 1.00 87.75 83 ASP A C 1
ATOM 687 O O . ASP A 1 83 ? 0.400 3.776 9.015 1.00 87.75 83 ASP A O 1
ATOM 691 N N . THR A 1 84 ? 0.527 2.994 11.118 1.00 91.31 84 THR A N 1
ATOM 692 C CA . THR A 1 84 ? 1.112 1.695 10.794 1.00 91.31 84 THR A CA 1
ATOM 693 C C . THR A 1 84 ? 0.142 0.558 11.106 1.00 91.31 84 THR A C 1
ATOM 695 O O . THR A 1 84 ? -0.244 0.326 12.254 1.00 91.31 84 THR A O 1
ATOM 698 N N . LEU A 1 85 ? -0.182 -0.229 10.081 1.00 93.19 85 LEU A N 1
ATOM 699 C CA . LEU A 1 85 ? -1.039 -1.405 10.188 1.00 93.19 85 LEU A CA 1
ATOM 700 C C . LEU A 1 85 ? -0.274 -2.663 9.764 1.00 93.19 85 LEU A C 1
ATOM 702 O O . LEU A 1 85 ? 0.218 -2.749 8.642 1.00 93.19 85 LEU A O 1
ATOM 706 N N . ASN A 1 86 ? -0.197 -3.650 10.653 1.00 94.88 86 ASN A N 1
ATOM 707 C CA . ASN A 1 86 ? 0.317 -4.980 10.346 1.00 94.88 86 ASN A CA 1
ATOM 708 C C . ASN A 1 86 ? -0.834 -5.853 9.847 1.00 94.88 86 ASN A C 1
ATOM 710 O O . ASN A 1 86 ? -1.891 -5.926 10.489 1.00 94.88 86 ASN A O 1
ATOM 714 N N . VAL A 1 87 ? -0.600 -6.529 8.727 1.00 94.62 87 VAL A N 1
ATOM 715 C CA . VAL A 1 87 ? -1.561 -7.394 8.035 1.00 94.62 87 VAL A CA 1
ATOM 716 C C . VAL A 1 87 ? -0.934 -8.705 7.574 1.00 94.62 87 VAL A C 1
ATOM 718 O O . VAL A 1 87 ? 0.312 -8.808 7.654 1.00 94.62 87 VAL A O 1
#

Solvent-accessible surface area (backbone atoms only — not comparable to full-atom values): 5341 Å² total; per-residue (Å²): 117,65,71,61,52,55,52,52,52,54,53,47,46,71,62,76,49,74,83,33,70,50,43,68,61,54,49,53,51,51,52,55,49,52,64,51,54,77,71,58,85,67,74,38,88,65,64,55,58,70,39,77,44,82,45,73,56,46,90,53,68,90,90,52,75,49,45,73,43,81,41,45,29,63,38,85,82,58,43,43,72,49,92,76,83,51,95